Protein AF-A0A512NSD9-F1 (afdb_monomer_lite)

Secondary structure (DSSP, 8-state):
-HHHHHHHHHHHHHHHHHT--TT--TTSGGG-EEGGGTT--HHHHHHHHHTTSEEEEEESSTT-PEEEEEE-HHHHHHHHHHT-

Radius of gyration: 12.94 Å; chains: 1; bounding box: 38×21×36 Å

Organism: NCBI:txid1230389

pLDDT: mean 85.59, std 10.94, range [54.38, 96.94]

Foldseek 3Di:
DVVVVVVLVVLLLVLLLVLDDPPDAQPDPVSKDFPVVSPDDPSSPVSNVVVVQKDWDWDDDDPPTTIIIGGDPVSNVSNVVVVD

Structure (mmCIF, N/CA/C/O backbone):
data_AF-A0A512NSD9-F1
#
_entry.id   AF-A0A512NSD9-F1
#
loop_
_atom_site.group_PDB
_atom_site.id
_atom_site.type_symbol
_atom_site.label_atom_id
_atom_site.label_alt_id
_atom_site.label_comp_id
_atom_site.label_asym_id
_atom_site.label_entity_id
_atom_site.label_seq_id
_atom_site.pdbx_PDB_ins_code
_atom_site.Cartn_x
_atom_site.Cartn_y
_atom_site.Cartn_z
_atom_site.occupancy
_atom_site.B_iso_or_equiv
_atom_site.auth_seq_id
_atom_site.auth_comp_id
_atom_site.auth_asym_id
_atom_site.auth_atom_id
_atom_site.pdbx_PDB_model_num
ATOM 1 N N . MET A 1 1 ? -26.156 3.126 1.963 1.00 57.56 1 MET A N 1
ATOM 2 C CA . MET A 1 1 ? -24.856 2.441 2.167 1.00 57.56 1 MET A CA 1
ATOM 3 C C . MET A 1 1 ? -23.876 2.535 0.986 1.00 57.56 1 MET A C 1
ATOM 5 O O . MET A 1 1 ? -22.689 2.430 1.242 1.00 57.56 1 MET A O 1
ATOM 9 N N . LYS A 1 2 ? -24.295 2.791 -0.272 1.00 63.53 2 LYS A N 1
ATOM 10 C CA . LYS A 1 2 ? -23.369 2.890 -1.431 1.00 63.53 2 LYS A CA 1
ATOM 11 C C . LYS A 1 2 ? -22.295 3.993 -1.312 1.00 63.53 2 LYS A C 1
ATOM 13 O O . LYS A 1 2 ? -21.124 3.714 -1.512 1.00 63.53 2 LYS A O 1
ATOM 18 N N . LYS A 1 3 ? -22.672 5.192 -0.848 1.00 70.44 3 LYS A N 1
ATOM 19 C CA . LYS A 1 3 ? -21.768 6.361 -0.751 1.00 70.44 3 LYS A CA 1
ATOM 20 C C . LYS A 1 3 ? -20.499 6.122 0.081 1.00 70.44 3 LYS A C 1
ATOM 22 O O . LYS A 1 3 ? -19.443 6.639 -0.256 1.00 70.44 3 LYS A O 1
ATOM 27 N N . THR A 1 4 ? -20.593 5.351 1.165 1.00 71.62 4 THR A N 1
ATOM 28 C CA . THR A 1 4 ? -19.443 5.055 2.037 1.00 71.62 4 THR A CA 1
ATOM 29 C C . THR A 1 4 ? -18.475 4.079 1.373 1.00 71.62 4 THR A C 1
ATOM 31 O O . THR A 1 4 ? -17.265 4.257 1.478 1.00 71.62 4 THR A O 1
ATOM 34 N N . ALA A 1 5 ? -19.000 3.079 0.657 1.00 76.44 5 ALA A N 1
ATOM 35 C CA . ALA A 1 5 ? -18.179 2.167 -0.133 1.00 76.44 5 ALA A CA 1
ATOM 36 C C . ALA A 1 5 ? -17.471 2.916 -1.275 1.00 76.44 5 ALA A C 1
ATOM 38 O O . ALA A 1 5 ? -16.280 2.704 -1.481 1.00 76.44 5 ALA A O 1
ATOM 39 N N . ASP A 1 6 ? -18.166 3.854 -1.929 1.00 86.31 6 ASP A N 1
ATOM 40 C CA . ASP A 1 6 ? -17.591 4.691 -2.988 1.00 86.31 6 ASP A CA 1
ATOM 41 C C . ASP A 1 6 ? -16.463 5.589 -2.452 1.00 86.31 6 ASP A C 1
ATOM 43 O O . ASP A 1 6 ? -15.386 5.652 -3.040 1.00 86.31 6 ASP A O 1
ATOM 47 N N . ALA A 1 7 ? -16.667 6.241 -1.302 1.00 91.31 7 ALA A N 1
ATOM 48 C CA . ALA A 1 7 ? -15.639 7.068 -0.668 1.00 91.31 7 ALA A CA 1
ATOM 49 C C . ALA A 1 7 ? -14.402 6.248 -0.265 1.00 91.31 7 ALA A C 1
ATOM 51 O O . ALA A 1 7 ? -13.269 6.685 -0.474 1.00 91.31 7 ALA A O 1
ATOM 52 N N . LEU A 1 8 ? -14.609 5.039 0.266 1.00 94.94 8 LEU A N 1
ATOM 53 C CA . LEU A 1 8 ? -13.517 4.141 0.633 1.00 94.94 8 LEU A CA 1
ATOM 54 C C . LEU A 1 8 ? -12.762 3.622 -0.600 1.00 94.94 8 LEU A C 1
ATOM 56 O O . LEU A 1 8 ? -11.541 3.502 -0.565 1.00 94.94 8 LEU A O 1
ATOM 60 N N . ASP A 1 9 ? -13.463 3.361 -1.704 1.00 93.69 9 ASP A N 1
ATOM 61 C CA . ASP A 1 9 ? -12.851 2.979 -2.978 1.00 93.69 9 ASP A CA 1
ATOM 62 C C . ASP A 1 9 ? -12.021 4.107 -3.593 1.00 93.69 9 ASP A C 1
ATOM 64 O O . ASP A 1 9 ? -10.942 3.858 -4.138 1.00 93.69 9 ASP A O 1
ATOM 68 N N . ILE A 1 10 ? -12.496 5.348 -3.477 1.00 92.94 10 ILE A N 1
ATOM 69 C CA . ILE A 1 10 ? -11.743 6.537 -3.882 1.00 92.94 10 ILE A CA 1
ATOM 70 C C . ILE A 1 10 ? -10.477 6.659 -3.030 1.00 92.94 10 ILE A C 1
ATOM 72 O O . ILE A 1 10 ? -9.384 6.759 -3.587 1.00 92.94 10 ILE A O 1
ATOM 76 N N . ALA A 1 11 ? -10.593 6.575 -1.701 1.00 95.00 11 ALA A N 1
ATOM 77 C CA . ALA A 1 11 ? -9.442 6.617 -0.801 1.00 95.00 11 ALA A CA 1
ATOM 78 C C . ALA A 1 11 ? -8.429 5.501 -1.114 1.00 95.00 11 ALA A C 1
ATOM 80 O O . ALA A 1 11 ? -7.231 5.760 -1.212 1.00 95.00 11 ALA A O 1
ATOM 81 N N . ALA A 1 12 ? -8.898 4.273 -1.357 1.00 95.56 12 ALA A N 1
ATOM 82 C CA . ALA A 1 12 ? -8.048 3.137 -1.715 1.00 95.56 12 ALA A CA 1
ATOM 83 C C . ALA A 1 12 ? -7.308 3.355 -3.045 1.00 95.56 12 ALA A C 1
ATOM 85 O O . ALA A 1 12 ? -6.139 2.987 -3.179 1.00 95.56 12 ALA A O 1
ATOM 86 N N . ARG A 1 13 ? -7.960 3.990 -4.027 1.00 94.31 13 ARG A N 1
ATOM 87 C CA . ARG A 1 13 ? -7.321 4.369 -5.294 1.00 94.31 13 ARG A CA 1
ATOM 88 C C . ARG A 1 13 ? -6.247 5.439 -5.079 1.00 94.31 13 ARG A C 1
ATOM 90 O O . ARG A 1 13 ? -5.166 5.315 -5.650 1.00 94.31 13 ARG A O 1
ATOM 97 N N . TYR A 1 14 ? -6.507 6.446 -4.244 1.00 92.88 14 TYR A N 1
ATOM 98 C CA . TYR A 1 14 ? -5.501 7.452 -3.881 1.00 92.88 14 TYR A CA 1
ATOM 99 C C . TYR A 1 14 ? -4.313 6.841 -3.132 1.00 92.88 14 TYR A C 1
ATOM 101 O O . TYR A 1 14 ? -3.169 7.189 -3.416 1.00 92.88 14 TYR A O 1
ATOM 109 N N . PHE A 1 15 ? -4.551 5.887 -2.233 1.00 94.75 15 PHE A N 1
ATOM 110 C CA . PHE A 1 15 ? -3.477 5.145 -1.578 1.00 94.75 15 PHE A CA 1
ATOM 111 C C . PHE A 1 15 ? -2.615 4.371 -2.587 1.00 94.75 15 PHE A C 1
ATOM 113 O O . PHE A 1 15 ? -1.390 4.473 -2.553 1.00 94.75 15 PHE A O 1
ATOM 120 N N . ALA A 1 16 ? -3.232 3.663 -3.540 1.00 92.56 16 ALA A N 1
ATOM 121 C CA . ALA A 1 16 ? -2.499 2.997 -4.617 1.00 92.56 16 ALA A CA 1
ATOM 122 C C . ALA A 1 16 ? -1.659 3.996 -5.439 1.00 92.56 16 ALA A C 1
ATOM 124 O O . ALA A 1 16 ? -0.512 3.717 -5.782 1.00 92.56 16 ALA A O 1
ATOM 125 N N . TYR A 1 17 ? -2.187 5.193 -5.703 1.00 90.00 17 TYR A N 1
ATOM 126 C CA . TYR A 1 17 ? -1.431 6.250 -6.372 1.00 90.00 17 TYR A CA 1
ATOM 127 C C . TYR A 1 17 ? -0.182 6.685 -5.586 1.00 90.00 17 TYR A C 1
ATOM 129 O O . TYR A 1 17 ? 0.887 6.792 -6.180 1.00 90.00 17 TYR A O 1
ATOM 137 N N . LYS A 1 18 ? -0.269 6.855 -4.258 1.00 90.31 18 LYS A N 1
ATOM 138 C CA . LYS A 1 18 ? 0.891 7.203 -3.408 1.00 90.31 18 LYS A CA 1
ATOM 139 C C . LYS A 1 18 ? 2.032 6.181 -3.492 1.00 90.31 18 LYS A C 1
ATOM 141 O O . LYS A 1 18 ? 3.193 6.542 -3.336 1.00 90.31 18 LYS A O 1
ATOM 146 N N . LEU A 1 19 ? 1.708 4.915 -3.754 1.00 90.00 19 LEU A N 1
ATOM 147 C CA . LEU A 1 19 ? 2.685 3.833 -3.907 1.00 90.00 19 LEU A CA 1
ATOM 148 C C . LEU A 1 19 ? 3.314 3.765 -5.309 1.00 90.00 19 LEU A C 1
ATOM 150 O O . LEU A 1 19 ? 4.227 2.967 -5.536 1.00 90.00 19 LEU A O 1
ATOM 154 N N . TYR A 1 20 ? 2.827 4.549 -6.274 1.00 87.44 20 TYR A N 1
ATOM 155 C CA . TYR A 1 20 ? 3.320 4.489 -7.643 1.00 87.44 20 TYR A CA 1
ATOM 156 C C . TYR A 1 20 ? 4.710 5.111 -7.768 1.00 87.44 20 TYR A C 1
ATOM 158 O O . TYR A 1 20 ? 4.878 6.325 -7.706 1.00 87.44 20 TYR A O 1
ATOM 166 N N . VAL A 1 21 ? 5.699 4.259 -8.032 1.00 80.00 21 VAL A N 1
ATOM 167 C CA . VAL A 1 21 ? 7.045 4.674 -8.439 1.00 80.00 21 VAL A CA 1
ATOM 168 C C . VAL A 1 21 ? 7.205 4.405 -9.942 1.00 80.00 21 VAL A C 1
ATOM 170 O O . VAL A 1 21 ? 7.090 3.240 -10.358 1.00 80.00 21 VAL A O 1
ATOM 173 N N . PRO A 1 22 ? 7.432 5.442 -10.774 1.00 78.38 22 PRO A N 1
ATOM 174 C CA . PRO A 1 22 ? 7.632 5.284 -12.212 1.00 78.38 22 PRO A CA 1
ATOM 175 C C . PRO A 1 22 ? 8.800 4.346 -12.539 1.00 78.38 22 PRO A C 1
ATOM 177 O O . PRO A 1 22 ? 9.855 4.419 -11.918 1.00 78.38 22 PRO A O 1
ATOM 180 N N . GLY A 1 23 ? 8.616 3.469 -13.529 1.00 72.19 23 GLY A N 1
ATOM 181 C CA . GLY A 1 23 ? 9.685 2.607 -14.056 1.00 72.19 23 GLY A CA 1
ATOM 182 C C . GLY A 1 23 ? 10.106 1.429 -13.170 1.00 72.19 23 GLY A C 1
ATOM 183 O O . GLY A 1 23 ? 10.945 0.649 -13.599 1.00 72.19 23 GLY A O 1
ATOM 184 N N . LYS A 1 24 ? 9.519 1.268 -11.980 1.00 70.88 24 LYS A N 1
ATOM 185 C CA . LYS A 1 24 ? 9.829 0.169 -11.053 1.00 70.88 24 LYS A CA 1
ATOM 186 C C . LYS A 1 24 ? 8.815 -0.974 -11.165 1.00 70.88 24 LYS A C 1
ATOM 188 O O . LYS A 1 24 ? 7.639 -0.707 -11.396 1.00 70.88 24 LYS A O 1
ATOM 193 N N . ALA A 1 25 ? 9.217 -2.229 -10.970 1.00 68.25 25 ALA A N 1
ATOM 194 C CA . ALA A 1 25 ? 8.317 -3.392 -10.855 1.00 68.25 25 ALA A CA 1
ATOM 195 C C . ALA A 1 25 ? 8.100 -3.812 -9.388 1.00 68.25 25 ALA A C 1
ATOM 197 O O . ALA A 1 25 ? 8.934 -3.526 -8.537 1.00 68.25 25 ALA A O 1
ATOM 198 N N . VAL A 1 26 ? 6.993 -4.498 -9.049 1.00 65.12 26 VAL A N 1
ATOM 199 C CA . VAL A 1 26 ? 6.698 -4.934 -7.652 1.00 65.12 26 VAL A CA 1
ATOM 200 C C . VAL A 1 26 ? 7.775 -5.855 -7.058 1.00 65.12 26 VAL A C 1
ATOM 202 O O . VAL A 1 26 ? 7.963 -5.911 -5.844 1.00 65.12 26 VAL A O 1
ATOM 205 N N . THR A 1 27 ? 8.487 -6.566 -7.930 1.00 69.50 27 THR A N 1
ATOM 206 C CA . THR A 1 27 ? 9.594 -7.466 -7.600 1.00 69.50 27 THR A CA 1
ATOM 207 C C . THR A 1 27 ? 10.859 -6.720 -7.186 1.00 69.50 27 THR A C 1
ATOM 209 O O . THR A 1 27 ? 11.744 -7.326 -6.590 1.00 69.50 27 THR A O 1
ATOM 212 N N . GLU A 1 28 ? 10.960 -5.419 -7.473 1.00 74.00 28 GLU A N 1
ATOM 213 C CA . GLU A 1 28 ? 12.099 -4.612 -7.049 1.00 74.00 28 GLU A CA 1
ATOM 214 C C . GLU A 1 28 ? 11.980 -4.239 -5.563 1.00 74.00 28 GLU A C 1
ATOM 216 O O . GLU A 1 28 ? 10.910 -3.801 -5.127 1.00 74.00 28 GLU A O 1
ATOM 221 N N . PRO A 1 29 ? 13.064 -4.364 -4.774 1.00 70.19 29 PRO A N 1
ATOM 222 C CA . PRO A 1 29 ? 13.066 -4.007 -3.356 1.00 70.19 29 PRO A CA 1
ATOM 223 C C . PRO A 1 29 ? 12.559 -2.585 -3.081 1.00 70.19 29 PRO A C 1
ATOM 225 O O . PRO A 1 29 ? 11.778 -2.397 -2.150 1.00 70.19 29 PRO A O 1
ATOM 228 N N . ASP A 1 30 ? 12.917 -1.628 -3.943 1.00 74.75 30 ASP A N 1
ATOM 229 C CA . ASP A 1 30 ? 12.545 -0.208 -3.835 1.00 74.75 30 ASP A CA 1
ATOM 230 C C . ASP A 1 30 ? 11.043 0.057 -4.035 1.00 74.75 30 ASP A C 1
ATOM 232 O O . ASP A 1 30 ? 10.549 1.139 -3.726 1.00 74.75 30 ASP A O 1
ATOM 236 N N . SER A 1 31 ? 10.295 -0.915 -4.569 1.00 82.19 31 SER A N 1
ATOM 237 C CA . SER A 1 31 ? 8.846 -0.788 -4.768 1.00 82.19 31 SER A CA 1
ATOM 238 C C . SER A 1 31 ? 8.037 -0.999 -3.491 1.00 82.19 31 SER A C 1
ATOM 240 O O . SER A 1 31 ? 6.829 -0.756 -3.494 1.00 82.19 31 SER A O 1
ATOM 242 N N . TRP A 1 32 ? 8.675 -1.469 -2.419 1.00 89.69 32 TRP A N 1
ATOM 243 C CA . TRP A 1 32 ? 8.044 -1.697 -1.128 1.00 89.69 32 TRP A CA 1
ATOM 244 C C . TRP A 1 32 ? 8.303 -0.520 -0.200 1.00 89.69 32 TRP A C 1
ATOM 246 O O . TRP A 1 32 ? 9.439 -0.263 0.188 1.00 89.69 32 TRP A O 1
ATOM 256 N N . GLN A 1 33 ? 7.235 0.156 0.211 1.00 90.44 33 GLN A N 1
ATOM 257 C CA . GLN A 1 33 ? 7.309 1.320 1.089 1.00 90.44 33 GLN A CA 1
ATOM 258 C C . GLN A 1 33 ? 6.750 0.988 2.477 1.00 90.44 33 GLN A C 1
ATOM 260 O O . GLN A 1 33 ? 5.760 0.254 2.567 1.00 90.44 33 GLN A O 1
ATOM 265 N N . PRO A 1 34 ? 7.338 1.511 3.566 1.00 91.50 34 PRO A N 1
ATOM 266 C CA . PRO A 1 34 ? 6.798 1.292 4.898 1.00 91.50 34 PRO A CA 1
ATOM 267 C C . PRO A 1 34 ? 5.421 1.943 5.050 1.00 91.50 34 PRO A C 1
ATOM 269 O O . PRO A 1 34 ? 5.247 3.128 4.796 1.00 91.50 34 PRO A O 1
ATOM 272 N N . LEU A 1 35 ? 4.427 1.195 5.523 1.00 91.81 35 LEU A N 1
ATOM 273 C CA . LEU A 1 35 ? 3.049 1.680 5.610 1.00 91.81 35 LEU A CA 1
ATOM 274 C C . LEU A 1 35 ? 2.910 2.870 6.573 1.00 91.81 35 LEU A C 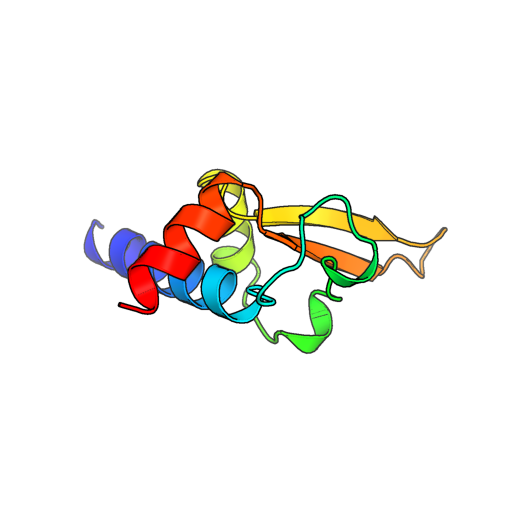1
ATOM 276 O O . LEU A 1 35 ? 2.112 3.776 6.335 1.00 91.81 35 LEU A O 1
ATOM 280 N N . ARG A 1 36 ? 3.722 2.897 7.641 1.00 88.00 36 ARG A N 1
ATOM 281 C CA . ARG A 1 36 ? 3.700 3.965 8.654 1.00 88.00 36 ARG A CA 1
ATOM 282 C C . ARG A 1 36 ? 4.030 5.350 8.093 1.00 88.00 36 ARG A C 1
ATOM 284 O O . ARG A 1 36 ? 3.589 6.338 8.665 1.00 88.00 36 ARG A O 1
ATOM 291 N N . THR A 1 37 ? 4.780 5.437 6.993 1.00 87.69 37 THR A N 1
ATOM 292 C CA . THR A 1 37 ? 5.158 6.727 6.393 1.00 87.69 37 THR A CA 1
ATOM 293 C C . THR A 1 37 ? 4.071 7.286 5.474 1.00 87.69 37 THR A C 1
ATOM 295 O O . THR A 1 37 ? 4.135 8.449 5.093 1.00 87.69 37 THR A O 1
ATOM 298 N N . LEU A 1 38 ? 3.056 6.482 5.138 1.00 88.44 38 LEU A N 1
ATOM 299 C CA . LEU A 1 38 ? 2.010 6.837 4.174 1.00 88.44 38 LEU A CA 1
ATOM 300 C C . LEU A 1 38 ? 0.769 7.461 4.831 1.00 88.44 38 LEU A C 1
ATOM 302 O O . LEU A 1 38 ? -0.041 8.081 4.137 1.00 88.44 38 LEU A O 1
ATOM 306 N N . GLY A 1 39 ? 0.638 7.325 6.158 1.00 87.69 39 GLY A N 1
ATOM 307 C CA . GLY A 1 39 ? -0.399 7.985 6.959 1.00 87.69 39 GLY A CA 1
ATOM 308 C C . GLY A 1 39 ? -1.831 7.542 6.643 1.00 87.69 39 GLY A C 1
ATOM 309 O O . GLY A 1 39 ? -2.768 8.303 6.868 1.00 87.69 39 GLY A O 1
ATOM 310 N N . GLU A 1 40 ? -2.012 6.345 6.086 1.00 93.38 40 GLU A N 1
ATOM 311 C CA . GLU A 1 40 ? -3.325 5.845 5.676 1.00 93.38 40 GLU A CA 1
ATOM 312 C C . GLU A 1 40 ? -4.063 5.110 6.791 1.00 93.38 40 GLU A C 1
ATOM 314 O O . GLU A 1 40 ? -3.469 4.445 7.642 1.00 93.38 40 GLU A O 1
ATOM 319 N N . THR A 1 41 ? -5.394 5.172 6.744 1.00 94.25 41 THR A N 1
ATOM 320 C CA . THR A 1 41 ? -6.235 4.411 7.672 1.00 94.25 41 THR A CA 1
ATOM 321 C C . THR A 1 41 ? -6.200 2.917 7.345 1.00 94.25 41 THR A C 1
ATOM 323 O O . THR A 1 41 ? -6.127 2.523 6.178 1.00 94.25 41 THR A O 1
ATOM 326 N N . ALA A 1 42 ? -6.343 2.063 8.363 1.00 93.56 42 ALA A N 1
ATOM 327 C CA . ALA A 1 42 ? -6.410 0.613 8.166 1.00 93.56 42 ALA A CA 1
ATOM 328 C C . ALA A 1 42 ? -7.547 0.197 7.211 1.00 93.56 42 ALA A C 1
ATOM 330 O O . ALA A 1 42 ? -7.377 -0.741 6.436 1.00 93.56 42 ALA A O 1
ATOM 331 N N . ALA A 1 43 ? -8.673 0.920 7.216 1.00 95.62 43 ALA A N 1
ATOM 332 C CA . ALA A 1 43 ? -9.790 0.672 6.308 1.00 95.62 43 ALA A CA 1
ATOM 333 C C . ALA A 1 43 ? -9.419 0.959 4.844 1.00 95.62 43 ALA A C 1
ATOM 335 O O . ALA A 1 43 ? -9.722 0.150 3.968 1.00 95.62 43 ALA A O 1
ATOM 336 N N . THR A 1 44 ? -8.734 2.077 4.575 1.00 96.81 44 THR A N 1
ATOM 337 C CA . THR A 1 44 ? -8.246 2.421 3.229 1.00 96.81 44 THR A CA 1
ATOM 338 C C . THR A 1 44 ? -7.279 1.359 2.711 1.00 96.81 44 THR A C 1
ATOM 340 O O . THR A 1 44 ? -7.406 0.889 1.578 1.00 96.81 44 THR A O 1
ATOM 343 N N . VAL A 1 45 ? -6.330 0.955 3.560 1.00 96.12 45 VAL A N 1
ATOM 344 C CA . VAL A 1 45 ? -5.319 -0.052 3.222 1.00 96.12 45 VAL A CA 1
ATOM 345 C C . VAL A 1 45 ? -5.978 -1.403 2.962 1.00 96.12 45 VAL A C 1
ATOM 347 O O . VAL A 1 45 ? -5.738 -2.001 1.916 1.00 96.12 45 VAL A O 1
ATOM 350 N N . GLY A 1 46 ? -6.848 -1.852 3.871 1.00 96.25 46 GLY A N 1
ATOM 351 C CA . GLY A 1 46 ? -7.601 -3.096 3.721 1.00 96.25 46 GLY A CA 1
ATOM 352 C C . GLY A 1 46 ? -8.405 -3.107 2.427 1.00 96.25 46 GLY A C 1
ATOM 353 O O . GLY A 1 46 ? -8.310 -4.051 1.651 1.00 96.25 46 GLY A O 1
ATOM 354 N N . ARG A 1 47 ? -9.077 -1.997 2.102 1.00 96.94 47 ARG A N 1
ATOM 355 C CA . ARG A 1 47 ? -9.839 -1.898 0.858 1.00 96.94 47 ARG A CA 1
ATOM 356 C C . ARG A 1 47 ? -8.967 -2.016 -0.394 1.00 96.94 47 ARG A C 1
ATOM 358 O O . ARG A 1 47 ? -9.382 -2.651 -1.361 1.00 96.94 47 ARG A O 1
ATOM 365 N N . ALA A 1 48 ? -7.776 -1.420 -0.400 1.00 96.44 48 ALA A N 1
ATOM 366 C CA . ALA A 1 48 ? -6.852 -1.537 -1.528 1.00 96.44 48 ALA A CA 1
ATOM 367 C C . ALA A 1 48 ? -6.302 -2.966 -1.696 1.00 96.44 48 ALA A C 1
ATOM 369 O O . ALA A 1 48 ? -6.087 -3.408 -2.828 1.00 96.44 48 ALA A O 1
ATOM 370 N N . VAL A 1 49 ? -6.117 -3.691 -0.587 1.00 96.31 49 VAL A N 1
ATOM 371 C CA . VAL A 1 49 ? -5.739 -5.112 -0.581 1.00 96.31 49 VAL A CA 1
ATOM 372 C C . VAL A 1 49 ? -6.886 -5.985 -1.086 1.00 96.31 49 VAL A C 1
ATOM 374 O O . VAL A 1 49 ? -6.675 -6.774 -2.002 1.00 96.31 49 VAL A O 1
ATOM 377 N N . ASP A 1 50 ? -8.108 -5.787 -0.586 1.00 96.69 50 ASP A N 1
ATOM 378 C CA . ASP A 1 50 ? -9.306 -6.526 -1.018 1.00 96.69 50 ASP A CA 1
ATOM 379 C C . ASP A 1 50 ? -9.578 -6.359 -2.519 1.00 96.69 50 ASP A C 1
ATOM 381 O O . ASP A 1 50 ? -10.066 -7.264 -3.193 1.00 96.69 50 ASP A O 1
ATOM 385 N N . ARG A 1 51 ? -9.253 -5.181 -3.064 1.00 95.31 51 ARG A N 1
ATOM 386 C CA . ARG A 1 51 ? -9.347 -4.883 -4.499 1.00 95.31 51 ARG A CA 1
ATOM 387 C C . ARG A 1 51 ? -8.182 -5.429 -5.326 1.00 95.31 51 ARG A C 1
ATOM 389 O O . ARG A 1 51 ? -8.189 -5.275 -6.546 1.00 95.31 51 ARG A O 1
ATOM 396 N N . GLY A 1 52 ? -7.191 -6.048 -4.688 1.00 95.38 52 GLY A N 1
ATOM 397 C CA . GLY A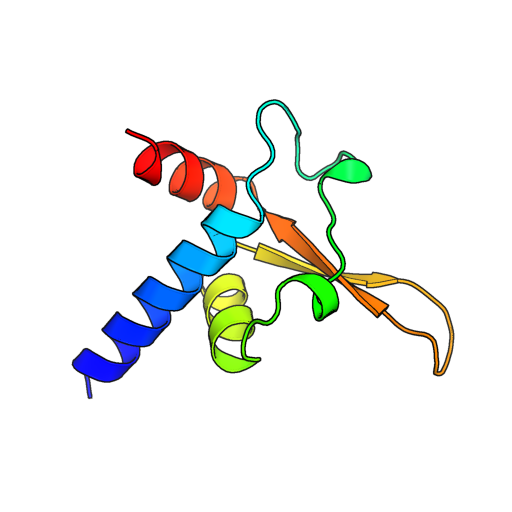 1 52 ? -6.016 -6.622 -5.336 1.00 95.38 52 GLY A CA 1
ATOM 398 C C . GLY A 1 52 ? -5.054 -5.582 -5.908 1.00 95.38 52 GLY A C 1
ATOM 399 O O . GLY A 1 52 ? -4.238 -5.914 -6.765 1.00 95.38 52 GLY A O 1
ATOM 400 N N . TRP A 1 53 ? -5.144 -4.318 -5.486 1.00 95.50 53 TRP A N 1
ATOM 401 C CA . TRP A 1 53 ? -4.290 -3.233 -5.986 1.00 95.50 53 TRP A CA 1
ATOM 402 C C . TRP A 1 53 ? -2.969 -3.130 -5.222 1.00 95.50 53 TRP A C 1
ATOM 404 O O . TRP A 1 53 ? -1.970 -2.667 -5.773 1.00 95.50 53 TRP A O 1
ATOM 414 N N . VAL A 1 54 ? -2.956 -3.569 -3.964 1.00 94.94 54 VAL A N 1
ATOM 415 C CA . VAL A 1 54 ? -1.802 -3.472 -3.067 1.00 94.94 54 VAL A CA 1
ATOM 416 C C . VAL A 1 54 ? -1.512 -4.830 -2.440 1.00 94.94 54 VAL A C 1
ATOM 418 O O . VAL A 1 54 ? -2.426 -5.532 -2.017 1.00 94.94 54 VAL A O 1
ATOM 421 N N . ALA A 1 55 ? -0.231 -5.178 -2.363 1.00 93.94 55 ALA A N 1
ATOM 422 C CA . ALA A 1 55 ? 0.264 -6.294 -1.571 1.00 93.94 55 ALA A CA 1
ATOM 423 C C . ALA A 1 55 ? 0.883 -5.773 -0.269 1.00 93.94 55 ALA A C 1
ATOM 425 O O . ALA A 1 55 ? 1.525 -4.720 -0.261 1.00 93.94 55 ALA A O 1
ATOM 426 N N . LEU A 1 56 ? 0.710 -6.528 0.817 1.00 93.56 56 LEU A N 1
ATOM 427 C CA . LEU A 1 56 ? 1.332 -6.257 2.111 1.00 93.56 56 LEU A CA 1
ATOM 428 C C . LEU A 1 56 ? 2.367 -7.329 2.431 1.00 93.56 56 LEU A C 1
ATOM 430 O O . LEU A 1 56 ? 2.176 -8.502 2.115 1.00 93.56 56 LEU A O 1
ATOM 434 N N . ARG A 1 57 ? 3.439 -6.926 3.108 1.00 91.00 57 ARG A N 1
ATOM 435 C CA . ARG A 1 57 ? 4.385 -7.853 3.731 1.00 91.00 57 ARG A CA 1
ATOM 436 C C . ARG A 1 57 ? 4.837 -7.301 5.072 1.00 91.00 57 ARG A C 1
ATOM 438 O O . ARG A 1 57 ? 5.025 -6.093 5.210 1.00 91.00 57 ARG A O 1
ATOM 445 N N . ASP A 1 58 ? 5.054 -8.186 6.028 1.00 90.69 58 ASP A N 1
ATOM 446 C CA . ASP A 1 58 ? 5.690 -7.830 7.291 1.00 90.69 58 ASP A CA 1
ATOM 447 C C . ASP A 1 58 ? 7.198 -8.095 7.162 1.00 90.69 58 ASP A C 1
ATOM 449 O O . ASP A 1 58 ? 7.613 -9.184 6.765 1.00 90.69 58 ASP A O 1
ATOM 453 N N . VAL A 1 59 ? 8.020 -7.089 7.462 1.00 85.62 59 VAL A N 1
ATOM 454 C CA . VAL A 1 59 ? 9.487 -7.170 7.452 1.00 85.62 59 VAL A CA 1
ATOM 455 C C . VAL A 1 59 ? 9.987 -7.027 8.887 1.00 85.62 59 VAL A C 1
ATOM 457 O O . VAL A 1 59 ? 9.548 -6.140 9.615 1.00 85.62 59 VAL A O 1
ATOM 460 N N . GLY A 1 60 ? 10.905 -7.903 9.298 1.00 79.94 60 GLY A N 1
ATOM 461 C CA . GLY A 1 60 ? 11.475 -7.922 10.649 1.00 79.94 60 GLY A CA 1
ATOM 462 C C . GLY A 1 60 ? 11.087 -9.160 11.463 1.00 79.94 60 GLY A C 1
ATOM 463 O O . GLY A 1 60 ? 10.353 -10.038 11.003 1.00 79.94 60 GLY A O 1
ATOM 464 N N . ARG A 1 61 ? 11.616 -9.252 12.688 1.00 65.19 61 ARG A N 1
ATOM 465 C CA . ARG A 1 61 ? 11.444 -10.399 13.597 1.00 65.19 61 ARG A CA 1
ATOM 466 C C . ARG A 1 61 ? 10.943 -9.920 14.963 1.00 65.19 61 ARG A C 1
ATOM 468 O O . ARG A 1 61 ? 11.428 -8.920 15.476 1.00 65.19 61 ARG A O 1
ATOM 475 N N . GLY A 1 62 ? 10.011 -10.660 15.567 1.00 70.06 62 GLY A N 1
ATOM 476 C CA . GLY A 1 62 ? 9.482 -10.350 16.904 1.00 70.06 62 GLY A CA 1
ATOM 477 C C . GLY A 1 62 ? 8.598 -9.099 16.929 1.00 70.06 62 GLY A C 1
ATOM 478 O O . GLY A 1 62 ? 7.763 -8.925 16.044 1.00 70.06 62 GLY A O 1
ATOM 479 N N . GLU A 1 63 ? 8.776 -8.247 17.939 1.00 64.69 63 GLU A N 1
ATOM 480 C CA . GLU A 1 63 ? 7.991 -7.015 18.136 1.00 64.69 63 GLU A CA 1
ATOM 481 C C . GLU A 1 63 ? 8.364 -5.884 17.161 1.00 64.69 63 GLU A C 1
ATOM 483 O O . GLU A 1 63 ? 7.584 -4.961 16.951 1.00 64.69 63 GLU A O 1
ATOM 488 N N . ALA A 1 64 ? 9.512 -5.985 16.486 1.00 72.38 64 ALA A N 1
ATOM 489 C CA . ALA A 1 64 ? 9.979 -5.017 15.493 1.00 72.38 64 ALA A CA 1
ATOM 490 C C . ALA A 1 64 ? 9.481 -5.332 14.066 1.00 72.38 64 ALA A C 1
ATOM 492 O O . ALA A 1 64 ? 10.215 -5.153 13.093 1.00 72.38 64 ALA A O 1
ATOM 493 N N . LYS A 1 65 ? 8.257 -5.858 13.921 1.00 83.06 65 LYS A N 1
ATOM 494 C CA . LYS A 1 65 ? 7.652 -6.077 12.600 1.00 83.06 65 LYS A CA 1
ATOM 495 C C . LYS A 1 65 ? 7.136 -4.757 12.047 1.00 83.06 6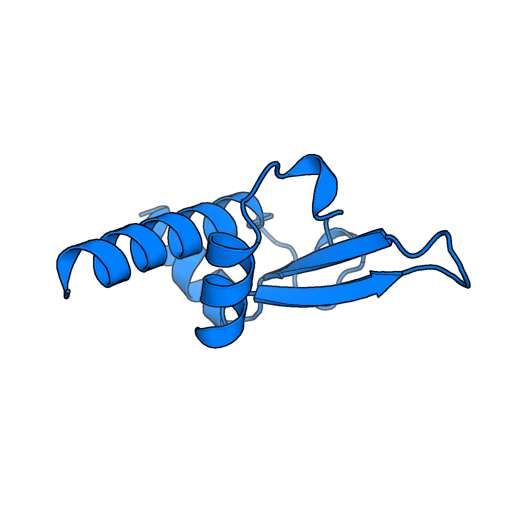5 LYS A C 1
ATOM 497 O O . LYS A 1 65 ? 6.196 -4.172 12.577 1.00 83.06 65 LYS A O 1
ATOM 502 N N . GLU A 1 66 ? 7.719 -4.322 10.944 1.00 88.06 66 GLU A N 1
ATOM 503 C CA . GLU A 1 66 ? 7.234 -3.184 10.182 1.00 88.06 66 GLU A CA 1
ATOM 504 C C . GLU A 1 66 ? 6.469 -3.686 8.956 1.00 88.06 66 GLU A C 1
ATOM 506 O O . GLU A 1 66 ? 6.924 -4.569 8.226 1.00 88.06 66 GLU A O 1
ATOM 511 N N . ARG A 1 67 ? 5.276 -3.131 8.733 1.00 91.50 67 ARG A N 1
ATOM 512 C CA . ARG A 1 67 ? 4.429 -3.499 7.600 1.00 91.50 67 ARG A CA 1
ATOM 513 C C . ARG A 1 67 ? 4.766 -2.635 6.397 1.00 91.50 67 ARG A C 1
ATOM 515 O O . ARG A 1 67 ? 4.748 -1.411 6.493 1.00 91.50 67 ARG A O 1
ATOM 522 N N . TYR A 1 68 ? 5.028 -3.274 5.267 1.00 92.88 68 TYR A N 1
ATOM 523 C CA . TYR A 1 68 ? 5.328 -2.633 3.992 1.00 92.88 68 TYR A CA 1
ATOM 524 C C . TYR A 1 68 ? 4.200 -2.884 2.998 1.00 92.88 68 TYR A C 1
ATOM 526 O O . TYR A 1 68 ? 3.536 -3.922 3.047 1.00 92.88 68 TYR A O 1
ATOM 534 N N . ALA A 1 69 ? 4.023 -1.946 2.073 1.00 93.94 69 ALA A N 1
ATOM 535 C CA . ALA A 1 69 ? 3.067 -2.026 0.984 1.00 93.94 69 ALA A CA 1
ATOM 536 C C . ALA A 1 69 ? 3.756 -1.805 -0.364 1.00 93.94 69 ALA A C 1
ATOM 538 O O . ALA A 1 69 ? 4.683 -1.002 -0.472 1.00 93.94 69 ALA A O 1
ATOM 539 N N . ALA A 1 70 ? 3.282 -2.499 -1.393 1.00 93.31 70 ALA A N 1
ATOM 540 C CA . ALA A 1 70 ? 3.705 -2.293 -2.773 1.00 93.31 70 ALA A CA 1
ATOM 541 C C . ALA A 1 70 ? 2.518 -2.436 -3.729 1.00 93.31 70 ALA A C 1
ATOM 543 O O . ALA A 1 70 ? 1.560 -3.161 -3.447 1.00 93.31 70 ALA A O 1
ATOM 544 N N . LEU A 1 71 ? 2.589 -1.766 -4.881 1.00 93.25 71 LEU A N 1
ATOM 545 C CA . LEU A 1 71 ? 1.598 -1.940 -5.941 1.00 93.25 71 LEU A CA 1
ATOM 546 C C . LEU A 1 71 ? 1.719 -3.314 -6.593 1.00 93.25 71 LEU A C 1
ATOM 548 O O . LEU A 1 71 ? 2.791 -3.668 -7.080 1.00 93.25 71 LEU A O 1
ATOM 552 N N . THR A 1 72 ? 0.599 -4.019 -6.714 1.00 92.62 72 THR A N 1
ATOM 553 C CA . THR A 1 72 ? 0.487 -5.165 -7.625 1.00 92.62 72 THR A CA 1
ATOM 554 C C . THR A 1 72 ? 0.496 -4.690 -9.081 1.00 92.62 72 THR A C 1
ATOM 556 O 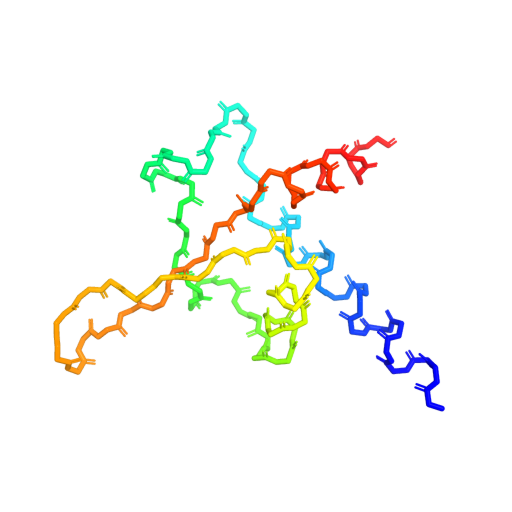O . THR A 1 72 ? 0.356 -3.496 -9.365 1.00 92.62 72 THR A O 1
ATOM 559 N N . ASP A 1 73 ? 0.574 -5.615 -10.037 1.00 89.88 73 ASP A N 1
ATOM 560 C CA . ASP A 1 73 ? 0.447 -5.266 -11.457 1.00 89.88 73 ASP A CA 1
ATOM 561 C C . ASP A 1 73 ? -0.892 -4.581 -11.766 1.00 89.88 73 ASP A C 1
ATOM 563 O O . ASP A 1 73 ? -0.930 -3.572 -12.477 1.00 89.88 73 ASP A O 1
ATOM 567 N N . GLN A 1 74 ? -1.984 -5.053 -11.153 1.00 91.75 74 GLN A N 1
ATOM 568 C CA . GLN A 1 74 ? -3.306 -4.428 -11.266 1.00 91.75 74 GLN A CA 1
ATOM 569 C C . GLN A 1 74 ? -3.311 -3.012 -10.680 1.00 91.75 74 GLN A C 1
ATOM 571 O O . GLN A 1 74 ? -3.800 -2.074 -11.316 1.00 91.75 74 GLN A O 1
ATOM 576 N N . GLY A 1 75 ? -2.705 -2.826 -9.505 1.00 92.62 75 GLY A N 1
ATOM 577 C CA . GLY A 1 75 ? -2.543 -1.510 -8.892 1.00 92.62 75 GLY A CA 1
ATOM 578 C C . GLY A 1 75 ? -1.710 -0.548 -9.745 1.00 92.62 75 GLY A C 1
ATOM 579 O O . GLY A 1 75 ? -2.043 0.631 -9.846 1.00 92.62 75 GLY A O 1
ATOM 580 N N . ARG A 1 76 ? -0.680 -1.037 -10.449 1.00 88.75 76 ARG A N 1
ATOM 581 C CA . ARG A 1 76 ? 0.114 -0.222 -11.388 1.00 88.75 76 ARG A CA 1
ATOM 582 C C . ARG A 1 76 ? -0.668 0.193 -12.623 1.00 88.75 76 ARG A C 1
ATOM 584 O O . ARG A 1 76 ? -0.468 1.307 -13.106 1.00 88.75 76 ARG A O 1
ATOM 591 N N . VAL A 1 77 ? -1.510 -0.681 -13.173 1.00 90.12 77 VAL A N 1
ATOM 592 C CA . VAL A 1 77 ? -2.394 -0.322 -14.295 1.00 90.12 77 VAL A CA 1
ATOM 593 C C . VAL A 1 77 ? -3.387 0.752 -13.852 1.00 90.12 77 VAL A C 1
ATOM 595 O O . VAL A 1 77 ? -3.582 1.741 -14.560 1.00 90.12 77 VAL A O 1
ATOM 598 N N . LEU A 1 78 ? -3.959 0.603 -12.655 1.00 91.19 78 LEU A N 1
ATOM 599 C CA . LEU A 1 78 ? -4.860 1.586 -12.058 1.00 91.19 78 LEU A CA 1
ATOM 600 C C . LEU A 1 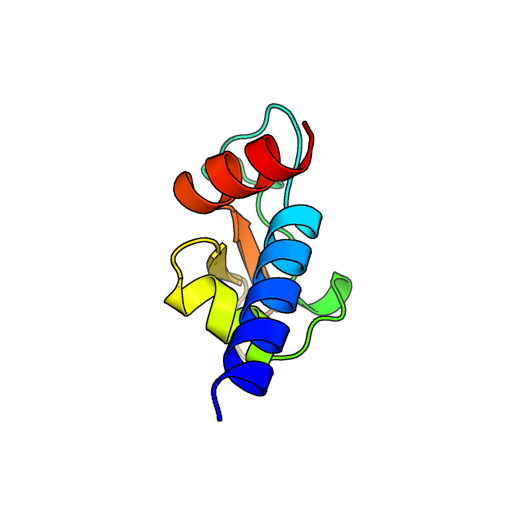78 ? -4.184 2.949 -11.850 1.00 91.19 78 LEU A C 1
ATOM 602 O O . LEU A 1 78 ? -4.716 3.972 -12.286 1.00 91.19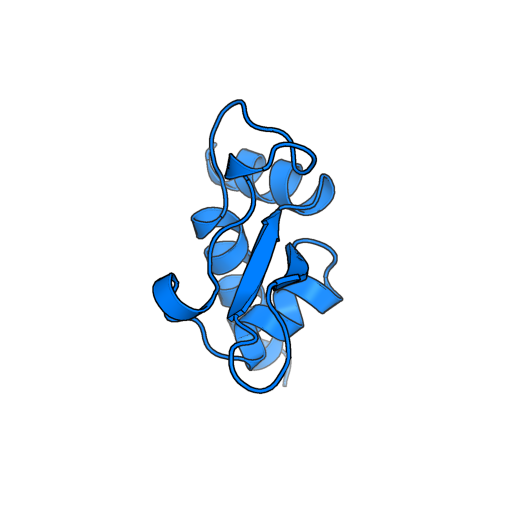 78 LEU A O 1
ATOM 606 N N . ALA A 1 79 ? -3.009 2.965 -11.217 1.00 87.00 79 ALA A N 1
ATOM 607 C CA . ALA A 1 79 ? -2.269 4.191 -10.936 1.00 87.00 79 ALA A CA 1
ATOM 608 C C . ALA A 1 79 ? -1.872 4.916 -12.233 1.00 87.00 79 ALA A C 1
ATOM 610 O O . ALA A 1 79 ? -2.069 6.122 -12.349 1.00 87.00 79 ALA A O 1
ATOM 611 N N . ARG A 1 80 ? -1.426 4.174 -13.259 1.00 83.31 80 ARG A N 1
ATOM 612 C CA . ARG A 1 80 ? -1.102 4.734 -14.584 1.00 83.31 80 ARG A CA 1
ATOM 613 C C . ARG A 1 80 ? -2.303 5.345 -15.301 1.00 83.31 80 ARG A C 1
ATOM 615 O O . ARG A 1 80 ? -2.151 6.369 -15.955 1.00 83.31 80 ARG A O 1
ATOM 622 N N . ARG A 1 81 ? -3.490 4.742 -15.188 1.00 79.75 81 ARG A N 1
ATOM 623 C CA . ARG A 1 81 ? -4.727 5.295 -15.770 1.00 79.75 81 ARG A CA 1
ATOM 624 C C . ARG A 1 81 ? -5.184 6.584 -15.095 1.00 79.75 81 ARG A C 1
ATOM 626 O O . ARG A 1 81 ? -5.880 7.357 -15.728 1.00 79.75 81 ARG A O 1
ATOM 633 N N . THR A 1 82 ? -4.811 6.783 -13.836 1.00 69.06 82 THR A N 1
ATOM 634 C CA . THR A 1 82 ? -5.189 7.968 -13.051 1.00 69.06 82 THR A CA 1
ATOM 635 C C . THR A 1 82 ? -4.239 9.152 -13.308 1.00 69.06 82 THR A C 1
ATOM 637 O O . THR A 1 82 ? -4.560 10.277 -12.955 1.00 69.06 82 THR A O 1
ATOM 640 N N . LEU A 1 83 ? -3.078 8.904 -13.933 1.00 60.47 83 LEU A N 1
ATOM 641 C CA . LEU A 1 83 ? -2.081 9.910 -14.335 1.00 60.47 83 LEU A CA 1
ATOM 642 C C . LEU A 1 83 ? -2.335 10.533 -15.722 1.00 60.47 83 LEU A C 1
ATOM 644 O O . LEU A 1 83 ? -1.587 11.423 -16.122 1.00 60.47 83 LEU A O 1
ATOM 648 N N . ARG A 1 84 ? -3.314 10.024 -16.475 1.00 54.38 84 ARG A N 1
ATOM 649 C CA . ARG A 1 84 ? -3.737 10.554 -17.779 1.00 54.38 84 ARG A CA 1
ATOM 650 C C . ARG A 1 84 ? -5.024 11.341 -17.617 1.00 54.38 84 ARG A C 1
ATOM 652 O O . ARG A 1 84 ? -5.166 12.332 -18.358 1.00 54.38 84 ARG A O 1
#

Sequence (84 aa):
MKKTADALDIAARYFAYKLYVPGKAVTEPDSWQPLRTLGETAATVGRAVDRGWVALRDVGRGEAKERYAALTDQGRVLARRTLR